Protein AF-A0A2V9BV50-F1 (afdb_monomer_lite)

Structure (mmCIF, N/CA/C/O backbone):
data_AF-A0A2V9BV50-F1
#
_entry.id   AF-A0A2V9BV50-F1
#
loop_
_atom_site.group_PDB
_atom_site.id
_atom_site.type_symbol
_atom_site.label_atom_id
_atom_site.label_alt_id
_atom_site.label_comp_id
_atom_site.label_asym_id
_atom_site.label_entity_id
_atom_site.label_seq_id
_atom_site.pdbx_PDB_ins_code
_atom_site.Cartn_x
_atom_site.Cartn_y
_atom_site.Cartn_z
_atom_site.occupancy
_atom_site.B_iso_or_equiv
_atom_site.auth_seq_id
_atom_site.auth_comp_id
_atom_site.auth_asym_id
_atom_site.auth_atom_id
_atom_site.pdbx_PDB_model_num
ATOM 1 N N . MET A 1 1 ? -60.661 7.179 25.300 1.00 40.50 1 MET A N 1
ATOM 2 C CA . MET A 1 1 ? -59.263 7.402 24.865 1.00 40.50 1 MET A CA 1
ATOM 3 C C . MET A 1 1 ? -58.469 6.153 25.213 1.00 40.50 1 MET A C 1
ATOM 5 O O . MET A 1 1 ? -58.242 5.906 26.388 1.00 40.50 1 MET A O 1
ATOM 9 N N . SER A 1 2 ? -58.156 5.310 24.229 1.00 42.50 2 SER A N 1
ATOM 10 C CA . SER A 1 2 ? -57.443 4.048 24.472 1.00 42.50 2 SER A CA 1
ATOM 11 C C . SER A 1 2 ? -55.957 4.316 24.757 1.00 42.50 2 SER A C 1
ATOM 13 O O . SER A 1 2 ? -55.347 5.106 24.031 1.00 42.50 2 SER A O 1
ATOM 15 N N . PRO A 1 3 ? -55.353 3.695 25.784 1.00 50.25 3 PRO A N 1
ATOM 16 C CA . PRO A 1 3 ? -53.940 3.882 26.082 1.00 50.25 3 PRO A CA 1
ATOM 17 C C . PRO A 1 3 ? -53.076 3.227 24.995 1.00 50.25 3 PRO A C 1
ATOM 19 O O . PRO A 1 3 ? -53.223 2.043 24.693 1.00 50.25 3 PRO A O 1
ATOM 22 N N . LYS A 1 4 ? -52.173 4.013 24.394 1.00 43.78 4 LYS A N 1
ATOM 23 C CA . LYS A 1 4 ? -51.165 3.533 23.434 1.00 43.78 4 LYS A CA 1
ATOM 24 C C . LYS A 1 4 ? -50.316 2.428 24.087 1.00 43.78 4 LYS A C 1
ATOM 26 O O . LYS A 1 4 ? -49.831 2.637 25.202 1.00 43.78 4 LYS A O 1
ATOM 31 N N . PRO A 1 5 ? -50.088 1.284 23.419 1.00 48.28 5 PRO A N 1
ATOM 32 C CA . PRO A 1 5 ? -49.250 0.228 23.967 1.00 48.28 5 PRO A CA 1
ATOM 33 C C . PRO A 1 5 ? -47.814 0.742 24.114 1.00 48.28 5 PRO A C 1
ATOM 35 O O . PRO A 1 5 ? -47.216 1.238 23.157 1.00 48.28 5 PRO A O 1
ATOM 38 N N . LYS A 1 6 ? -47.265 0.639 25.331 1.00 54.75 6 LYS A N 1
ATOM 39 C CA . LYS A 1 6 ? -45.858 0.936 25.619 1.00 54.75 6 LYS A CA 1
ATOM 40 C C . LYS A 1 6 ? -44.999 -0.034 24.805 1.00 54.75 6 LYS A C 1
ATOM 42 O O . LYS A 1 6 ? -44.956 -1.223 25.117 1.00 54.75 6 LYS A O 1
ATOM 47 N N . GLN A 1 7 ? -44.356 0.454 23.743 1.00 57.91 7 GLN A N 1
ATOM 48 C CA . GLN A 1 7 ? -43.388 -0.337 22.987 1.00 57.91 7 GLN A CA 1
ATOM 49 C C . GLN A 1 7 ? -42.280 -0.777 23.949 1.00 57.91 7 GLN A C 1
ATOM 51 O O . GLN A 1 7 ? -41.617 0.061 24.560 1.00 57.91 7 GLN A O 1
ATOM 56 N N . LYS A 1 8 ? -42.105 -2.093 24.123 1.00 56.62 8 LYS A N 1
ATOM 57 C CA . LYS A 1 8 ? -40.944 -2.642 24.828 1.00 56.62 8 LYS A CA 1
ATOM 58 C C . LYS A 1 8 ? -39.711 -2.238 24.032 1.00 56.62 8 LYS A C 1
ATOM 60 O O . LYS A 1 8 ? -39.461 -2.800 22.969 1.00 56.62 8 LYS A O 1
ATOM 65 N N . GLN A 1 9 ? -38.972 -1.256 24.532 1.00 63.88 9 GLN A N 1
ATOM 66 C CA . GLN A 1 9 ? -37.668 -0.936 23.979 1.00 63.88 9 GLN A CA 1
ATOM 67 C C . GLN A 1 9 ? -36.778 -2.172 24.160 1.00 63.88 9 GLN A C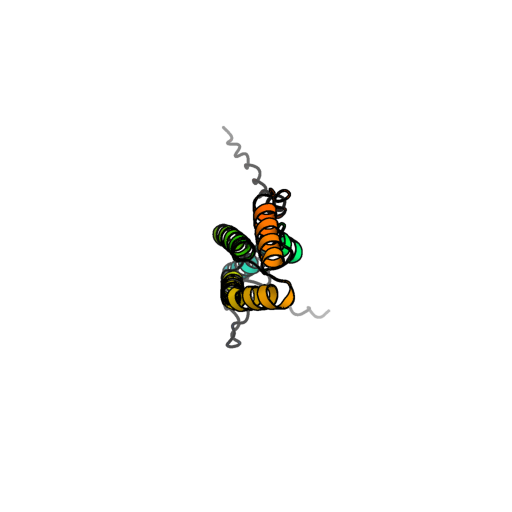 1
ATOM 69 O O . GLN A 1 9 ? -36.629 -2.700 25.262 1.00 63.88 9 GLN A O 1
ATOM 74 N N . ASP A 1 10 ? -36.298 -2.724 23.048 1.00 73.06 10 ASP A N 1
ATOM 75 C CA . ASP A 1 10 ? -35.459 -3.918 23.063 1.00 73.06 10 ASP A CA 1
ATOM 76 C C . ASP A 1 10 ? -34.069 -3.550 23.582 1.00 73.06 10 ASP A C 1
ATOM 78 O O . ASP A 1 10 ? -33.217 -3.133 22.809 1.00 73.06 10 ASP A O 1
ATOM 82 N N . ASN A 1 11 ? -33.810 -3.707 24.877 1.00 81.94 11 ASN A N 1
ATOM 83 C CA . ASN A 1 11 ? -32.538 -3.306 25.496 1.00 81.94 11 ASN A CA 1
ATOM 84 C C . ASN A 1 11 ? -31.318 -4.141 25.057 1.00 81.94 11 ASN A C 1
ATOM 86 O O . ASN A 1 11 ? -30.248 -4.013 25.648 1.00 81.94 11 ASN A O 1
ATOM 90 N N . ARG A 1 12 ? -31.444 -5.009 24.048 1.00 87.94 12 ARG A N 1
ATOM 91 C CA . ARG A 1 12 ? -30.353 -5.846 23.539 1.00 87.94 12 ARG A CA 1
ATOM 92 C C . ARG A 1 12 ? -29.590 -5.164 22.414 1.00 87.94 12 ARG A C 1
ATOM 94 O O . ARG A 1 12 ? -30.136 -4.379 21.638 1.00 87.94 12 ARG A O 1
ATOM 101 N N . CYS A 1 13 ? -28.318 -5.524 22.320 1.00 91.38 13 CYS A N 1
ATOM 102 C CA . CYS A 1 13 ? -27.453 -5.205 21.198 1.00 91.38 13 CYS A CA 1
ATOM 103 C C . CYS A 1 13 ? -28.057 -5.709 19.878 1.00 91.38 13 CYS A C 1
ATOM 105 O O . CYS A 1 13 ? -28.497 -6.856 19.774 1.00 91.38 13 CYS A O 1
ATOM 107 N N . GLN A 1 14 ? -28.045 -4.859 18.855 1.00 90.81 14 GLN A N 1
ATOM 108 C CA . GLN A 1 14 ? -28.594 -5.171 17.536 1.00 90.81 14 GLN A CA 1
ATOM 109 C C . GLN A 1 14 ? -27.619 -5.950 16.637 1.00 90.81 14 GLN A C 1
ATOM 111 O O . GLN A 1 14 ? -28.033 -6.429 15.581 1.00 90.81 14 GLN A O 1
ATOM 116 N N . HIS A 1 15 ? -26.359 -6.131 17.054 1.00 89.19 15 HIS A N 1
ATOM 117 C CA . HIS A 1 15 ? -25.365 -6.892 16.295 1.00 89.19 15 HIS A CA 1
ATOM 118 C C . HIS A 1 15 ? -25.790 -8.352 16.111 1.00 89.19 15 HIS A C 1
ATOM 120 O O . HIS A 1 15 ? -26.182 -9.035 17.067 1.00 89.19 15 HIS A O 1
ATOM 126 N N . THR A 1 16 ? -25.638 -8.843 14.882 1.00 90.38 16 THR A N 1
ATOM 127 C CA . THR A 1 16 ? -25.962 -10.219 14.500 1.00 90.38 16 THR A CA 1
ATOM 128 C C . THR A 1 16 ? -24.683 -10.920 14.060 1.00 90.38 16 THR A C 1
ATOM 130 O O . THR A 1 16 ? -23.943 -10.400 13.229 1.00 90.38 16 THR A O 1
ATOM 133 N N . THR A 1 17 ? -24.379 -12.072 14.652 1.00 84.06 17 THR A N 1
ATOM 134 C CA . THR A 1 17 ? -23.211 -12.877 14.272 1.00 84.06 17 THR A CA 1
ATOM 135 C C . THR A 1 17 ? -23.429 -13.544 12.910 1.00 84.06 17 THR A C 1
ATOM 137 O O . THR A 1 17 ? -24.567 -13.656 12.457 1.00 84.06 17 THR A O 1
ATOM 140 N N . ALA A 1 18 ? -22.359 -14.042 12.280 1.00 84.19 18 ALA A N 1
ATOM 141 C CA . ALA A 1 18 ? -22.431 -14.749 10.994 1.00 84.19 18 ALA A CA 1
ATOM 142 C C . ALA A 1 18 ? -23.428 -15.930 10.994 1.00 84.19 18 ALA A C 1
ATOM 144 O O . ALA A 1 18 ? -24.069 -16.190 9.983 1.00 84.19 18 ALA A O 1
ATOM 145 N N . ASP A 1 19 ? -23.640 -16.567 12.152 1.00 86.38 19 ASP A N 1
ATOM 146 C CA . ASP A 1 19 ? -24.624 -17.643 12.351 1.00 86.38 19 ASP A CA 1
ATOM 147 C C . ASP A 1 19 ? -26.084 -17.151 12.510 1.00 86.38 19 ASP A C 1
ATOM 149 O O . ASP A 1 19 ? -26.955 -17.901 12.952 1.00 86.38 19 ASP A O 1
ATOM 153 N N . GLY A 1 20 ? -26.369 -15.868 12.263 1.00 87.88 20 GLY A N 1
ATOM 154 C CA . GLY A 1 20 ? -27.710 -15.274 12.374 1.00 87.88 20 GLY A CA 1
ATOM 155 C C . GLY A 1 20 ? -28.202 -15.044 13.810 1.00 87.88 20 GLY A C 1
ATOM 156 O O . GLY A 1 20 ? -29.330 -14.600 14.028 1.00 87.88 20 GLY A O 1
ATOM 157 N N . ARG A 1 21 ? -27.374 -15.324 14.822 1.00 89.25 21 ARG A N 1
ATOM 158 C CA . ARG A 1 21 ? -27.731 -15.118 16.233 1.00 89.25 21 ARG A CA 1
ATOM 159 C C . ARG A 1 21 ? -27.530 -13.654 16.626 1.00 89.25 21 ARG A C 1
ATOM 161 O O . ARG A 1 21 ? -26.450 -13.101 16.442 1.00 89.25 21 ARG A O 1
ATOM 168 N N . ARG A 1 22 ? -28.549 -13.029 17.225 1.00 89.50 22 ARG A N 1
ATOM 169 C CA . ARG A 1 22 ? -28.422 -11.684 17.809 1.00 89.50 22 ARG A CA 1
ATOM 170 C C . ARG A 1 22 ? -27.651 -11.748 19.130 1.00 89.50 22 ARG A C 1
ATOM 172 O O . ARG A 1 22 ? -27.886 -12.635 19.957 1.00 89.50 22 ARG A O 1
ATOM 179 N N . CYS A 1 23 ? -26.748 -10.793 19.332 1.00 90.44 23 CYS A N 1
ATOM 180 C CA . CYS A 1 23 ? -26.015 -10.643 20.582 1.00 90.44 23 CYS A CA 1
ATOM 181 C C . CYS A 1 23 ? -26.983 -10.466 21.769 1.00 90.44 23 CYS A C 1
ATOM 183 O O . CYS A 1 23 ? -27.975 -9.746 21.688 1.00 90.44 23 CYS A O 1
ATOM 185 N N . ARG A 1 24 ? -26.697 -11.141 22.888 1.00 89.88 24 ARG A N 1
ATOM 186 C CA . ARG A 1 24 ? -27.547 -11.107 24.093 1.00 89.88 24 ARG A CA 1
ATOM 187 C C . ARG A 1 24 ? -27.184 -9.987 25.072 1.00 89.88 24 ARG A C 1
ATOM 189 O O . ARG A 1 24 ? -27.924 -9.772 26.025 1.00 89.88 24 ARG A O 1
ATOM 196 N N . MET A 1 25 ? -26.063 -9.303 24.847 1.00 90.25 25 MET A N 1
ATOM 197 C CA . MET A 1 25 ? -25.576 -8.233 25.718 1.00 90.25 25 MET A CA 1
ATOM 198 C C . MET A 1 25 ? -26.498 -7.006 25.669 1.00 90.25 25 MET A C 1
ATOM 200 O O . MET A 1 25 ? -27.038 -6.705 24.597 1.00 90.25 25 MET A O 1
ATOM 204 N N . PRO A 1 26 ? -26.656 -6.279 26.789 1.00 90.00 26 PRO A N 1
ATOM 205 C CA . PRO A 1 26 ? -27.413 -5.038 26.808 1.00 90.00 26 PRO A CA 1
ATOM 206 C C . PRO A 1 26 ? -26.711 -3.948 25.991 1.00 90.00 26 PRO A C 1
ATOM 208 O O . PRO A 1 26 ? -25.486 -3.964 25.827 1.00 90.00 26 PRO A O 1
ATOM 211 N N . ARG A 1 27 ? -27.484 -2.998 25.463 1.00 90.88 27 ARG A N 1
ATOM 212 C CA . ARG A 1 27 ? -26.928 -1.809 24.801 1.00 90.88 27 ARG A CA 1
ATOM 213 C C . ARG A 1 27 ? -26.164 -0.948 25.808 1.00 90.88 27 ARG A C 1
ATOM 215 O O . ARG A 1 27 ? -26.463 -0.970 26.998 1.00 90.88 27 ARG A O 1
ATOM 222 N N . ARG A 1 28 ? -25.175 -0.193 25.329 1.00 86.81 28 ARG A N 1
ATOM 223 C CA . ARG A 1 28 ? -24.361 0.689 26.183 1.00 86.81 28 ARG A CA 1
ATOM 224 C C . ARG A 1 28 ? -25.177 1.829 26.809 1.00 86.81 28 ARG A C 1
ATOM 226 O O . ARG A 1 28 ? -24.929 2.201 27.947 1.00 86.81 28 ARG A O 1
ATOM 233 N N . ASN A 1 29 ? -26.105 2.392 26.048 1.00 82.12 29 ASN A N 1
ATOM 234 C CA . ASN A 1 29 ? -26.946 3.530 26.404 1.00 82.12 29 ASN A CA 1
ATOM 235 C C . ASN A 1 29 ? -28.162 3.555 25.461 1.00 82.12 29 ASN A C 1
ATOM 237 O O . ASN A 1 29 ? -28.118 2.902 24.415 1.00 82.12 29 ASN A O 1
ATOM 241 N N . ASP A 1 30 ? -29.222 4.283 25.821 1.00 74.56 30 ASP A N 1
ATOM 242 C CA . ASP A 1 30 ? -30.496 4.279 25.075 1.00 74.56 30 ASP A CA 1
ATOM 243 C C . ASP A 1 30 ? -30.334 4.707 23.604 1.00 74.56 30 ASP A C 1
ATOM 245 O O . ASP A 1 30 ? -30.996 4.156 22.722 1.00 74.56 30 ASP A O 1
ATOM 249 N N . ASP A 1 31 ? -29.363 5.581 23.324 1.00 76.12 31 ASP A N 1
ATOM 250 C CA . ASP A 1 31 ? -29.046 6.059 21.971 1.00 76.12 31 ASP A CA 1
ATOM 251 C C . ASP A 1 31 ? -28.121 5.121 21.172 1.00 76.12 31 ASP A C 1
ATOM 253 O O . ASP A 1 31 ? -27.957 5.280 19.963 1.00 76.12 31 ASP A O 1
ATOM 257 N N . SER A 1 32 ? -27.489 4.135 21.819 1.00 81.38 32 SER A N 1
ATOM 258 C CA . SER A 1 32 ? -26.604 3.178 21.145 1.00 81.38 32 SER A CA 1
ATOM 259 C C . SER A 1 32 ? -27.388 1.953 20.699 1.00 81.38 32 SER A C 1
ATOM 261 O O . SER A 1 32 ? -28.110 1.350 21.486 1.00 81.38 32 SER A O 1
ATOM 263 N N . SER A 1 33 ? -27.194 1.510 19.457 1.00 88.25 33 SER A N 1
ATOM 264 C CA . SER A 1 33 ? -27.729 0.236 18.954 1.00 88.25 33 SER A CA 1
ATOM 265 C C . SER A 1 33 ? -26.902 -0.980 19.404 1.00 88.25 33 SER A C 1
ATOM 267 O O . SER A 1 33 ? -27.384 -2.115 19.341 1.00 88.25 33 SER A O 1
ATOM 269 N N . LEU A 1 34 ? -25.674 -0.762 19.889 1.00 90.19 34 LEU A N 1
ATOM 270 C CA . LEU A 1 34 ? -24.700 -1.803 20.224 1.00 90.19 34 LEU A CA 1
ATOM 271 C C . LEU A 1 34 ? -24.378 -1.875 21.726 1.00 90.19 34 LEU A C 1
ATOM 273 O O . LEU A 1 34 ? -24.518 -0.899 22.471 1.00 90.19 34 LEU A O 1
ATOM 277 N N . CYS A 1 35 ? -23.921 -3.052 22.171 1.00 92.06 35 CYS A N 1
ATOM 278 C CA . CYS A 1 35 ? -23.300 -3.229 23.489 1.00 92.06 35 CYS A CA 1
ATOM 279 C C . CYS A 1 35 ? -21.888 -2.636 23.518 1.00 92.06 35 CYS A C 1
ATOM 281 O O . CYS A 1 35 ? -21.316 -2.381 22.463 1.00 92.06 35 CYS A O 1
ATOM 283 N N . VAL A 1 36 ? -21.30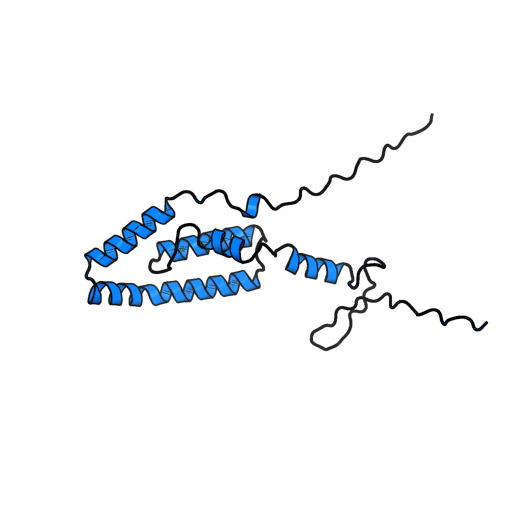8 -2.481 24.712 1.00 88.94 36 VAL A N 1
ATOM 284 C CA . VAL A 1 36 ? -19.945 -1.944 24.894 1.00 88.94 36 VAL A CA 1
ATOM 285 C C . VAL A 1 36 ? -18.927 -2.678 24.016 1.00 88.94 36 VAL A C 1
ATOM 287 O O . VAL A 1 36 ? -18.234 -2.024 23.248 1.00 88.94 36 VAL A O 1
ATOM 290 N N . ASP A 1 37 ? -18.912 -4.014 24.029 1.00 88.00 37 ASP A N 1
ATOM 291 C CA . ASP A 1 37 ? -17.951 -4.802 23.241 1.00 88.00 37 ASP A CA 1
ATOM 292 C C . ASP A 1 37 ? -18.096 -4.603 21.728 1.00 88.00 37 ASP A C 1
ATOM 294 O O . ASP A 1 37 ? -17.107 -4.462 21.011 1.00 88.00 37 ASP A O 1
ATOM 298 N N . HIS A 1 38 ? -19.333 -4.614 21.218 1.00 89.69 38 HIS A N 1
ATOM 299 C CA . HIS A 1 38 ? -19.577 -4.451 19.784 1.00 89.69 38 HIS A CA 1
ATOM 300 C C . HIS A 1 38 ? -19.389 -3.007 19.347 1.00 89.69 38 HIS A C 1
ATOM 302 O O . HIS A 1 38 ? -18.839 -2.795 18.277 1.00 89.69 38 HIS A O 1
ATOM 308 N N . TRP A 1 39 ? -19.765 -2.034 20.176 1.00 87.56 39 TRP A N 1
ATOM 309 C CA . TRP A 1 39 ? -19.463 -0.628 19.944 1.00 87.56 39 TRP A CA 1
ATOM 310 C C . TRP A 1 39 ? -17.957 -0.397 19.935 1.00 87.56 39 TRP A C 1
ATOM 312 O O . TRP A 1 39 ? -17.463 0.303 19.069 1.00 87.56 39 TRP A O 1
ATOM 322 N N . GLN A 1 40 ? -17.202 -1.013 20.843 1.00 82.62 40 GLN A N 1
ATOM 323 C CA . GLN A 1 40 ? -15.751 -0.873 20.888 1.00 82.62 40 GLN A CA 1
ATOM 324 C C . GLN A 1 40 ? -15.079 -1.576 19.706 1.00 82.62 40 GLN A C 1
ATOM 326 O O . GLN A 1 40 ? -14.138 -1.035 19.142 1.00 82.62 40 GLN A O 1
ATOM 331 N N . ARG A 1 41 ? -15.582 -2.737 19.272 1.00 81.81 41 ARG A N 1
ATOM 332 C CA . ARG A 1 41 ? -15.120 -3.413 18.050 1.00 81.81 41 ARG A CA 1
ATOM 333 C C . ARG A 1 41 ? -15.451 -2.605 16.797 1.00 81.81 41 ARG A C 1
ATOM 335 O O . ARG A 1 41 ? -14.614 -2.482 15.915 1.00 81.81 41 ARG A O 1
ATOM 342 N N . GLU A 1 42 ? -16.649 -2.041 16.729 1.00 79.19 42 GLU A N 1
ATOM 343 C CA . GLU A 1 42 ? -17.079 -1.166 15.642 1.00 79.19 42 GLU A CA 1
ATOM 344 C C . GLU A 1 42 ? -16.241 0.118 15.630 1.00 79.19 42 GLU A C 1
ATOM 346 O O . GLU A 1 42 ? -15.665 0.469 14.609 1.00 79.19 42 GLU A O 1
ATOM 351 N N . GLN A 1 43 ? -16.025 0.740 16.785 1.00 73.38 43 GLN A N 1
ATOM 352 C CA . GLN A 1 43 ? -15.090 1.847 16.944 1.00 73.38 43 GLN A CA 1
ATOM 353 C C . GLN A 1 43 ? -13.653 1.450 16.622 1.00 73.38 43 GLN A C 1
ATOM 355 O O . GLN A 1 43 ? -12.931 2.274 16.110 1.00 73.38 43 GLN A O 1
ATOM 360 N N . GLN A 1 44 ? -13.192 0.223 16.845 1.00 66.00 44 GLN A N 1
ATOM 361 C CA . GLN A 1 44 ? -11.861 -0.199 16.382 1.00 66.00 44 GLN A CA 1
ATOM 362 C C . GLN A 1 44 ? -11.797 -0.335 14.854 1.00 66.00 44 GLN A C 1
ATOM 364 O O . GLN A 1 44 ? -10.745 -0.110 14.261 1.00 66.00 44 GLN A O 1
ATOM 369 N N . LEU A 1 45 ? -12.915 -0.671 14.207 1.00 65.12 45 LEU A N 1
ATOM 370 C CA . LEU A 1 45 ? -13.028 -0.672 12.749 1.00 65.12 45 LEU A CA 1
ATOM 371 C C . LEU A 1 45 ? -13.099 0.762 12.189 1.00 65.12 45 LEU A C 1
ATOM 373 O O . LEU A 1 45 ? -12.491 1.029 11.155 1.00 65.12 45 LEU A O 1
ATOM 377 N N . TYR A 1 46 ? -13.786 1.683 12.876 1.00 58.34 46 TYR A N 1
ATOM 378 C CA . TYR A 1 46 ? -14.002 3.068 12.430 1.00 58.34 46 TYR A CA 1
ATOM 379 C C . TYR A 1 46 ? -12.963 4.086 12.931 1.00 58.34 46 TYR A C 1
ATOM 381 O O . TYR A 1 46 ? -12.657 5.029 12.211 1.00 58.34 46 TYR A O 1
ATOM 389 N N . ALA A 1 47 ? -12.353 3.910 14.100 1.00 54.03 47 ALA A N 1
ATOM 390 C CA . ALA A 1 47 ? -11.276 4.765 14.621 1.00 54.03 47 ALA A CA 1
ATOM 391 C C . ALA A 1 47 ? -9.978 4.626 13.807 1.00 54.03 47 ALA A C 1
ATOM 393 O O . ALA A 1 47 ? -9.091 5.466 13.916 1.00 54.03 47 ALA A O 1
ATOM 394 N N . GLY A 1 48 ? -9.890 3.596 12.957 1.00 52.88 48 GLY A N 1
ATOM 395 C CA . GLY A 1 48 ? -8.884 3.458 11.905 1.00 52.88 48 GLY A CA 1
ATOM 396 C C . GLY A 1 48 ? -9.318 3.999 10.537 1.00 52.88 48 GLY A C 1
ATOM 397 O O . GLY A 1 48 ? -8.590 3.800 9.568 1.00 52.88 48 GLY A O 1
ATOM 398 N N . SER A 1 49 ? -10.479 4.659 10.412 1.00 57.94 49 SER A N 1
ATOM 399 C CA . SER A 1 49 ? -10.923 5.279 9.152 1.00 57.94 49 SER A CA 1
ATOM 400 C C . SER A 1 49 ? -10.224 6.619 8.926 1.00 57.94 49 SER A C 1
ATOM 402 O O . SER A 1 49 ? -10.820 7.683 8.798 1.00 57.94 49 SER A O 1
ATOM 404 N N . VAL A 1 50 ? -8.897 6.554 8.862 1.00 62.53 50 VAL A N 1
ATOM 405 C CA . VAL A 1 50 ? -8.153 7.507 8.054 1.00 62.53 50 VAL A CA 1
ATOM 406 C C . VAL A 1 50 ? -8.774 7.468 6.662 1.00 62.53 50 VAL A C 1
ATOM 408 O O . VAL A 1 50 ? -8.958 6.385 6.100 1.00 62.53 50 VAL A O 1
ATOM 411 N N . ASP A 1 51 ? -9.111 8.640 6.133 1.00 79.75 51 ASP A N 1
ATOM 412 C CA . ASP A 1 51 ? -9.588 8.770 4.764 1.00 79.75 51 ASP A CA 1
ATOM 413 C C . ASP A 1 51 ? -8.676 7.977 3.809 1.00 79.75 51 ASP A C 1
ATOM 415 O O . ASP A 1 51 ? -7.446 8.067 3.876 1.00 79.75 51 ASP A O 1
ATOM 419 N N . ALA A 1 52 ? -9.283 7.147 2.959 1.00 79.12 52 ALA A N 1
ATOM 420 C CA . ALA A 1 52 ? -8.550 6.194 2.132 1.00 79.12 52 ALA A CA 1
ATOM 421 C C . ALA A 1 52 ? -7.531 6.899 1.225 1.00 79.12 52 ALA A C 1
ATOM 423 O O . ALA A 1 52 ? -6.440 6.369 1.010 1.00 79.12 52 ALA A O 1
ATOM 424 N N . GLU A 1 53 ? -7.855 8.110 0.764 1.00 82.62 53 GLU A N 1
ATOM 425 C CA . GLU A 1 53 ? -6.962 8.937 -0.046 1.00 82.62 53 GLU A CA 1
ATOM 426 C C . GLU A 1 53 ? -5.748 9.399 0.769 1.00 82.62 53 GLU A C 1
ATOM 428 O O . GLU A 1 53 ? -4.605 9.281 0.329 1.00 82.62 53 GLU A O 1
ATOM 433 N N . THR A 1 54 ? -5.972 9.838 2.008 1.00 85.62 54 THR A N 1
ATOM 434 C CA . THR A 1 54 ? -4.905 10.233 2.939 1.00 85.62 54 THR A CA 1
ATOM 435 C C . THR A 1 54 ? -3.991 9.053 3.295 1.00 85.62 54 THR A C 1
ATOM 437 O O . THR A 1 54 ? -2.765 9.191 3.330 1.00 85.62 54 THR A O 1
ATOM 440 N N . LEU A 1 55 ? -4.563 7.866 3.526 1.00 84.94 55 LEU A N 1
ATOM 441 C CA . LEU A 1 55 ? -3.802 6.640 3.783 1.00 84.94 55 LEU A CA 1
ATOM 442 C C . LEU A 1 55 ? -2.965 6.238 2.561 1.00 84.94 55 LEU A C 1
ATOM 444 O O . LEU A 1 55 ? -1.787 5.899 2.700 1.00 84.94 55 LEU A O 1
ATOM 448 N N . ALA A 1 56 ? -3.557 6.296 1.366 1.00 86.56 56 ALA A N 1
ATOM 449 C CA . ALA A 1 56 ? -2.865 6.020 0.114 1.00 86.56 56 ALA A CA 1
ATOM 450 C C . ALA A 1 56 ? -1.717 7.012 -0.116 1.00 86.56 56 ALA A C 1
ATOM 452 O O . ALA A 1 56 ? -0.604 6.594 -0.442 1.00 86.56 56 ALA A O 1
ATOM 453 N N . ALA A 1 57 ? -1.948 8.303 0.129 1.00 88.38 57 ALA A N 1
ATOM 454 C CA . ALA A 1 57 ? -0.931 9.343 0.024 1.00 88.38 57 ALA A CA 1
ATOM 455 C C . ALA A 1 57 ? 0.232 9.119 1.004 1.00 88.38 57 ALA A C 1
ATOM 457 O O . ALA A 1 57 ? 1.391 9.281 0.622 1.00 88.38 57 ALA A O 1
ATOM 458 N N . GLU A 1 58 ? -0.038 8.699 2.243 1.00 88.81 58 GLU A N 1
ATOM 459 C CA . GLU A 1 58 ? 1.013 8.398 3.224 1.00 88.81 58 GLU A CA 1
ATOM 460 C C . GLU A 1 58 ? 1.832 7.154 2.841 1.00 88.81 58 GLU A C 1
ATOM 462 O O . GLU A 1 58 ? 3.058 7.150 2.991 1.00 88.81 58 GLU A O 1
ATOM 467 N N . LEU A 1 59 ? 1.173 6.104 2.338 1.00 89.50 59 LEU A N 1
ATOM 468 C CA . LEU A 1 59 ? 1.827 4.867 1.900 1.00 89.50 59 LEU A CA 1
ATOM 469 C C . LEU A 1 59 ? 2.704 5.087 0.660 1.00 89.50 59 LEU A C 1
ATOM 471 O O . LEU A 1 59 ? 3.837 4.605 0.608 1.00 89.50 59 LEU A O 1
ATOM 475 N N . LEU A 1 60 ? 2.190 5.815 -0.334 1.00 89.25 60 LEU A N 1
ATOM 476 C CA . LEU A 1 60 ? 2.876 6.065 -1.603 1.00 89.25 60 LEU A CA 1
ATOM 477 C C . LEU A 1 60 ? 3.934 7.168 -1.483 1.00 89.25 60 LEU A C 1
ATOM 479 O O . LEU A 1 60 ? 5.004 7.078 -2.089 1.00 89.25 60 LEU A O 1
ATOM 483 N N . GLY A 1 61 ? 3.671 8.201 -0.681 1.00 87.38 61 GLY A N 1
ATOM 484 C CA . GLY A 1 61 ? 4.547 9.356 -0.529 1.00 87.38 61 GLY A CA 1
ATOM 485 C C . GLY A 1 61 ? 4.889 9.996 -1.878 1.00 87.38 61 GLY A C 1
ATOM 486 O O . GLY A 1 61 ? 4.017 10.436 -2.622 1.00 87.38 61 GLY A O 1
ATOM 487 N N . SER A 1 62 ? 6.184 10.047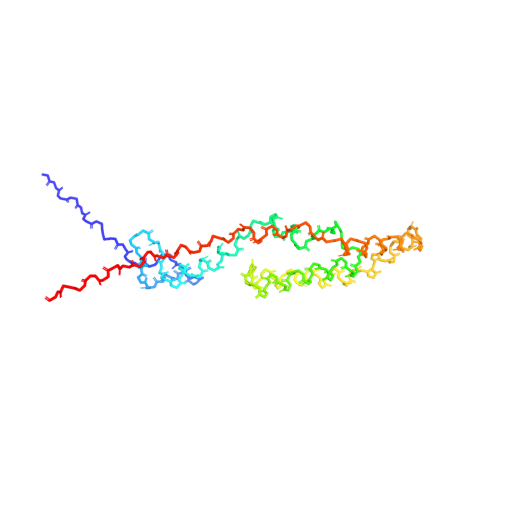 -2.200 1.00 86.81 62 SER A N 1
ATOM 488 C CA . SER A 1 62 ? 6.685 10.613 -3.463 1.00 86.81 62 SER A CA 1
ATOM 489 C C . SER A 1 62 ? 6.670 9.624 -4.640 1.00 86.81 62 SER A C 1
ATOM 491 O O . SER A 1 62 ? 7.026 10.003 -5.760 1.00 86.81 62 SER A O 1
ATOM 493 N N . PHE A 1 63 ? 6.311 8.357 -4.417 1.00 89.56 63 PHE A N 1
ATOM 494 C CA . PHE A 1 63 ? 6.335 7.322 -5.448 1.00 89.56 63 PHE A CA 1
ATOM 495 C C . PHE A 1 63 ? 5.021 7.276 -6.226 1.00 89.56 63 PHE A C 1
ATOM 497 O O . PHE A 1 63 ? 3.937 7.281 -5.655 1.00 89.56 63 PHE A O 1
ATOM 504 N N . LYS A 1 64 ? 5.132 7.213 -7.558 1.00 84.75 64 LYS A N 1
ATOM 505 C CA . LYS A 1 64 ? 3.988 7.103 -8.482 1.00 84.75 64 LYS A CA 1
ATOM 506 C C . LYS A 1 64 ? 3.851 5.717 -9.111 1.00 84.75 64 LYS A C 1
ATOM 508 O O . LYS A 1 64 ? 2.839 5.430 -9.738 1.00 84.75 64 LYS A O 1
ATOM 513 N N . ASP A 1 65 ? 4.886 4.887 -9.001 1.00 88.94 65 ASP A N 1
ATOM 514 C CA . ASP A 1 65 ? 4.898 3.518 -9.499 1.00 88.94 65 ASP A CA 1
ATOM 515 C C . ASP A 1 65 ? 5.792 2.619 -8.632 1.00 88.94 65 ASP A C 1
ATOM 517 O O . ASP A 1 65 ? 6.544 3.091 -7.778 1.00 88.94 65 ASP A O 1
ATOM 521 N N . PHE A 1 66 ? 5.682 1.310 -8.858 1.00 94.38 66 PHE A N 1
ATOM 522 C CA . PHE A 1 66 ? 6.370 0.261 -8.105 1.00 94.38 66 PHE A CA 1
ATOM 523 C C . PHE A 1 66 ? 7.359 -0.508 -8.984 1.00 94.38 66 PHE A C 1
ATOM 525 O O . PHE A 1 66 ? 7.422 -1.733 -8.954 1.00 94.38 66 PHE A O 1
ATOM 532 N N . LYS A 1 67 ? 8.127 0.207 -9.813 1.00 95.12 67 LYS A N 1
ATOM 533 C CA . LYS A 1 67 ? 9.084 -0.417 -10.748 1.00 95.12 67 LYS A CA 1
ATOM 534 C C . LYS A 1 67 ? 10.424 -0.787 -10.116 1.00 95.12 67 LYS A C 1
ATOM 536 O O . LYS A 1 67 ? 11.284 -1.346 -10.793 1.00 95.12 67 LYS A O 1
ATOM 541 N N . THR A 1 68 ? 10.633 -0.455 -8.845 1.00 95.88 68 THR A N 1
ATOM 542 C CA . THR A 1 68 ? 11.887 -0.706 -8.131 1.00 95.88 68 THR A CA 1
ATOM 543 C C . THR A 1 68 ? 11.628 -1.272 -6.745 1.00 95.88 68 THR A C 1
ATOM 545 O O . THR A 1 68 ? 10.606 -0.991 -6.118 1.00 95.88 68 THR A O 1
ATOM 548 N N . THR A 1 69 ? 12.601 -2.025 -6.232 1.00 96.06 69 THR A N 1
ATOM 549 C CA . THR A 1 69 ? 12.583 -2.530 -4.854 1.00 96.06 69 THR A CA 1
ATOM 550 C C . THR A 1 69 ? 12.524 -1.384 -3.848 1.00 96.06 69 THR A C 1
ATOM 552 O O . THR A 1 69 ? 11.810 -1.489 -2.860 1.00 96.06 69 THR A O 1
ATOM 555 N N . THR A 1 70 ? 13.198 -0.263 -4.131 1.00 95.25 70 THR A N 1
ATOM 556 C CA . THR A 1 70 ? 13.146 0.960 -3.318 1.00 95.25 70 THR A CA 1
ATOM 557 C C . THR A 1 70 ? 11.717 1.468 -3.128 1.00 95.25 70 THR A C 1
ATOM 559 O O . THR A 1 70 ? 11.293 1.686 -1.998 1.00 95.25 70 THR A O 1
ATOM 562 N N . ALA A 1 71 ? 10.952 1.609 -4.216 1.00 94.94 71 ALA A N 1
ATOM 563 C CA . ALA A 1 71 ? 9.581 2.113 -4.150 1.00 94.94 71 ALA A CA 1
ATOM 564 C C . ALA A 1 71 ? 8.664 1.183 -3.340 1.00 94.94 71 ALA A C 1
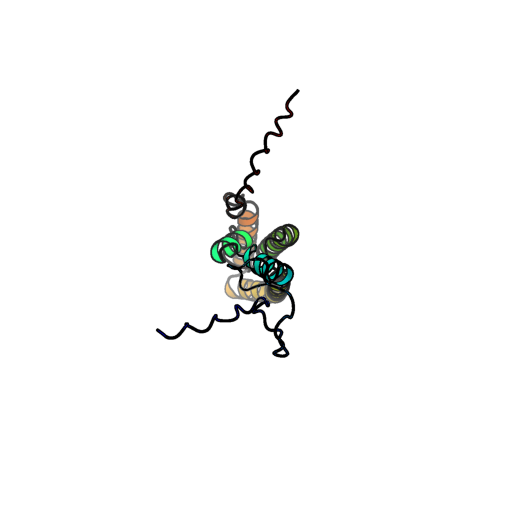ATOM 566 O O . ALA A 1 71 ? 7.880 1.640 -2.507 1.00 94.94 71 ALA A O 1
ATOM 567 N N . VAL A 1 72 ? 8.789 -0.132 -3.550 1.00 96.06 72 VAL A N 1
ATOM 568 C CA . VAL A 1 72 ? 7.982 -1.125 -2.827 1.00 96.06 72 VAL A CA 1
ATOM 569 C C . VAL A 1 72 ? 8.362 -1.177 -1.346 1.00 96.06 72 VAL A C 1
ATOM 571 O O . VAL A 1 72 ? 7.482 -1.140 -0.487 1.00 96.06 72 VAL A O 1
ATOM 574 N N . ASN A 1 73 ? 9.658 -1.195 -1.026 1.00 95.19 73 ASN A N 1
ATOM 575 C CA . ASN A 1 73 ? 10.134 -1.227 0.357 1.00 95.19 73 ASN A CA 1
ATOM 576 C C . ASN A 1 73 ? 9.772 0.045 1.125 1.00 95.19 73 ASN A C 1
ATOM 578 O O . ASN A 1 73 ? 9.438 -0.048 2.303 1.00 95.19 73 ASN A O 1
ATOM 582 N N . HIS A 1 74 ? 9.772 1.212 0.475 1.00 94.50 74 HIS A N 1
ATOM 583 C CA . HIS A 1 74 ? 9.281 2.442 1.092 1.00 94.50 74 HIS A CA 1
ATOM 584 C C . HIS A 1 74 ? 7.816 2.294 1.532 1.00 94.50 74 HIS A C 1
ATOM 586 O O . HIS A 1 74 ? 7.489 2.547 2.693 1.00 94.50 74 HIS A O 1
ATOM 592 N N . ALA A 1 75 ? 6.939 1.830 0.634 1.00 94.44 75 ALA A N 1
ATOM 593 C CA . ALA A 1 75 ? 5.526 1.630 0.952 1.00 94.44 75 ALA A CA 1
ATOM 594 C C . ALA A 1 75 ? 5.315 0.569 2.047 1.00 94.44 75 ALA A C 1
ATOM 596 O O . ALA A 1 75 ? 4.515 0.779 2.958 1.00 94.44 75 ALA A O 1
ATOM 597 N N . LEU A 1 76 ? 6.069 -0.536 2.020 1.00 95.62 76 LEU A N 1
ATOM 598 C CA . LEU A 1 76 ? 6.026 -1.559 3.072 1.00 95.62 76 LEU A CA 1
ATOM 599 C C . LEU A 1 76 ? 6.538 -1.037 4.423 1.00 95.62 76 LEU A C 1
ATOM 601 O O . LEU A 1 76 ? 5.955 -1.354 5.458 1.00 95.62 76 LEU A O 1
ATOM 605 N N . GLY A 1 77 ? 7.576 -0.200 4.434 1.00 94.56 77 GLY A N 1
ATOM 606 C CA . GLY A 1 77 ? 8.065 0.455 5.649 1.00 94.56 77 GLY A CA 1
ATOM 607 C C . GLY A 1 77 ? 7.030 1.412 6.247 1.00 94.56 77 GLY A C 1
ATOM 608 O O . GLY A 1 77 ? 6.799 1.411 7.458 1.00 94.56 77 GLY A O 1
ATOM 609 N N . LYS A 1 78 ? 6.335 2.183 5.400 1.00 93.62 78 LYS A N 1
ATOM 610 C CA . LYS A 1 78 ? 5.201 3.021 5.817 1.00 93.62 78 LYS A CA 1
ATOM 611 C C . LYS A 1 78 ? 4.050 2.184 6.362 1.00 93.62 78 LYS A C 1
ATOM 613 O O . LYS A 1 78 ? 3.534 2.497 7.431 1.00 93.62 78 LYS A O 1
ATOM 618 N N . LEU A 1 79 ? 3.697 1.097 5.683 1.00 94.44 79 LEU A N 1
ATOM 619 C CA . LEU A 1 79 ? 2.671 0.162 6.135 1.00 94.44 79 LEU A CA 1
ATOM 620 C C . LEU A 1 79 ? 3.001 -0.419 7.512 1.00 94.44 79 LEU A C 1
ATOM 622 O O . LEU A 1 79 ? 2.138 -0.445 8.386 1.00 94.44 79 LEU A O 1
ATOM 626 N N . PHE A 1 80 ? 4.253 -0.831 7.720 1.00 94.50 80 PHE A N 1
ATOM 627 C CA . PHE A 1 80 ? 4.734 -1.316 9.009 1.00 94.50 80 PHE A CA 1
ATOM 628 C C . PHE A 1 80 ? 4.555 -0.260 10.107 1.00 94.50 80 PHE A C 1
ATOM 630 O O . PHE A 1 80 ? 4.007 -0.560 11.166 1.00 94.50 80 PHE A O 1
ATOM 637 N N . ALA A 1 81 ? 4.941 0.992 9.844 1.00 92.00 81 ALA A N 1
ATOM 638 C CA . ALA A 1 81 ? 4.776 2.084 10.802 1.00 92.00 81 ALA A CA 1
ATOM 639 C C . ALA A 1 81 ? 3.299 2.383 11.118 1.00 92.00 81 ALA A C 1
ATOM 641 O O . ALA A 1 81 ? 2.963 2.668 12.267 1.00 92.00 81 ALA A O 1
ATOM 642 N N . LEU A 1 82 ? 2.412 2.316 10.122 1.00 90.38 82 LEU A N 1
ATOM 643 C CA . LEU A 1 82 ? 0.970 2.517 10.301 1.00 90.38 82 LEU A CA 1
ATOM 644 C C . LEU A 1 82 ? 0.337 1.392 11.118 1.00 90.38 82 LEU A C 1
ATOM 646 O O . LEU A 1 82 ? -0.459 1.662 12.018 1.00 90.38 82 LEU A O 1
ATOM 650 N N . LEU A 1 83 ? 0.723 0.146 10.840 1.00 90.50 83 LEU A N 1
ATOM 651 C CA . LEU A 1 83 ? 0.264 -1.018 11.588 1.00 90.50 83 LEU A CA 1
ATOM 652 C C . LEU A 1 83 ? 0.751 -0.963 13.042 1.00 90.50 83 LEU A C 1
ATOM 654 O O . LEU A 1 83 ? -0.046 -1.157 13.953 1.00 90.50 83 LEU A O 1
ATOM 658 N N . ALA A 1 84 ? 2.022 -0.618 13.271 1.00 88.62 84 ALA A N 1
ATOM 659 C CA . ALA A 1 84 ? 2.581 -0.460 14.615 1.00 88.62 84 ALA A CA 1
ATOM 660 C C . ALA A 1 84 ? 1.860 0.625 15.440 1.00 88.62 84 ALA A C 1
ATOM 662 O O . ALA A 1 84 ? 1.788 0.527 16.661 1.00 88.62 84 ALA A O 1
ATOM 663 N N . LYS A 1 85 ? 1.300 1.645 14.777 1.00 85.94 85 LYS A N 1
ATOM 664 C CA . LYS A 1 85 ? 0.502 2.712 15.400 1.00 85.94 85 LYS A CA 1
ATOM 665 C C . LYS A 1 85 ? -0.995 2.388 15.514 1.00 85.94 85 LYS A C 1
ATOM 667 O O . LYS A 1 85 ? -1.747 3.255 15.944 1.00 85.94 85 LYS A O 1
ATOM 672 N N . ASN A 1 86 ? -1.443 1.191 15.117 1.00 84.06 86 ASN A N 1
ATOM 673 C CA . ASN A 1 86 ? -2.864 0.819 15.024 1.00 84.06 86 ASN A CA 1
ATOM 674 C C . ASN A 1 86 ? -3.711 1.784 14.164 1.00 84.06 86 ASN A C 1
ATOM 676 O O . ASN A 1 86 ? -4.912 1.925 14.378 1.00 84.06 86 ASN A O 1
ATOM 680 N N . LEU A 1 87 ? -3.101 2.432 13.164 1.00 84.00 87 LEU A N 1
ATOM 681 C CA . LEU A 1 87 ? -3.798 3.353 12.252 1.00 84.00 87 LEU A CA 1
ATOM 682 C C . LEU A 1 87 ? -4.437 2.645 11.052 1.00 84.00 87 LEU A C 1
ATOM 684 O O . LEU A 1 87 ? -5.149 3.270 10.274 1.00 84.00 87 LEU A O 1
ATOM 688 N N . ILE A 1 88 ? -4.173 1.349 10.882 1.00 85.75 88 ILE A N 1
ATOM 689 C CA . ILE A 1 88 ? -4.756 0.515 9.834 1.00 85.75 88 ILE A CA 1
ATOM 690 C C . ILE A 1 88 ? -5.165 -0.843 10.426 1.00 85.75 88 ILE A C 1
ATOM 692 O O . ILE A 1 88 ? -4.414 -1.407 11.227 1.00 85.75 88 ILE A O 1
ATOM 696 N N . PRO A 1 89 ? -6.316 -1.417 10.025 1.00 84.06 89 PRO A N 1
ATOM 697 C CA . PRO A 1 89 ? -6.697 -2.759 10.445 1.00 84.06 89 PRO A CA 1
ATOM 698 C C . PRO A 1 89 ? -5.668 -3.815 10.018 1.00 84.06 89 PRO A C 1
ATOM 700 O O . PRO A 1 89 ? -5.226 -3.835 8.867 1.00 84.06 89 PRO A O 1
ATOM 703 N N . VAL A 1 90 ? -5.369 -4.766 10.910 1.00 86.44 90 VAL A N 1
ATOM 704 C CA . VAL A 1 90 ? -4.409 -5.866 10.674 1.00 86.44 90 VAL A CA 1
ATOM 705 C C . VAL A 1 90 ? -4.712 -6.626 9.379 1.00 86.44 90 VAL A C 1
ATOM 707 O O . VAL A 1 90 ? -3.808 -6.938 8.608 1.00 86.44 90 VAL A O 1
ATOM 710 N N . ARG A 1 91 ? -5.996 -6.884 9.099 1.00 87.31 91 ARG A N 1
ATOM 711 C CA . ARG A 1 91 ? -6.430 -7.570 7.874 1.00 87.31 91 ARG A CA 1
ATOM 712 C C . ARG A 1 91 ? -6.033 -6.801 6.613 1.00 87.31 91 ARG A C 1
ATOM 714 O O . ARG A 1 91 ? -5.540 -7.408 5.667 1.00 87.31 91 ARG A O 1
ATOM 721 N N . ASN A 1 92 ? -6.219 -5.482 6.608 1.00 89.12 92 ASN A N 1
ATOM 722 C CA . ASN A 1 92 ? -5.855 -4.641 5.469 1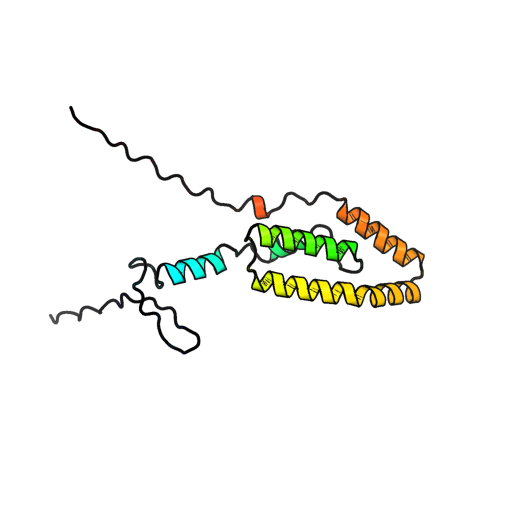.00 89.12 92 ASN A CA 1
ATOM 723 C C . ASN A 1 92 ? -4.336 -4.616 5.294 1.00 89.12 92 ASN A C 1
ATOM 725 O O . ASN A 1 92 ? -3.847 -4.751 4.176 1.00 89.12 92 ASN A O 1
ATOM 729 N N . ALA A 1 93 ? -3.587 -4.529 6.397 1.00 91.75 93 ALA A N 1
ATOM 730 C CA . ALA A 1 93 ? -2.134 -4.595 6.350 1.00 91.75 93 ALA A CA 1
ATOM 731 C C . ALA A 1 93 ? -1.619 -5.930 5.794 1.00 91.75 93 ALA A C 1
ATOM 733 O O . ALA A 1 93 ? -0.711 -5.929 4.969 1.00 91.75 93 ALA A O 1
ATOM 734 N N . ALA A 1 94 ? -2.233 -7.057 6.165 1.00 94.62 94 ALA A N 1
ATOM 735 C CA . ALA A 1 94 ? -1.875 -8.367 5.623 1.00 94.62 94 ALA A CA 1
ATOM 736 C C . ALA A 1 94 ? -2.096 -8.446 4.100 1.00 94.62 94 ALA A C 1
ATOM 738 O O . ALA A 1 94 ? -1.226 -8.922 3.372 1.00 94.62 94 ALA A O 1
ATOM 739 N N . VAL A 1 95 ? -3.226 -7.927 3.605 1.00 95.44 95 VAL A N 1
ATOM 740 C CA . VAL A 1 95 ? -3.513 -7.868 2.161 1.00 95.44 95 VAL A CA 1
ATOM 741 C C . VAL A 1 95 ? -2.504 -6.974 1.433 1.00 95.44 95 VAL A C 1
ATOM 743 O O . VAL A 1 95 ? -1.961 -7.375 0.406 1.00 95.44 95 VAL A O 1
ATOM 746 N N . LEU A 1 96 ? -2.202 -5.790 1.972 1.00 95.19 96 LEU A N 1
ATOM 747 C CA . LEU A 1 96 ? -1.226 -4.871 1.380 1.00 95.19 96 LEU A CA 1
ATOM 748 C C . LEU A 1 96 ? 0.196 -5.451 1.378 1.00 95.19 96 LEU A C 1
ATOM 750 O O . LEU A 1 96 ? 0.913 -5.297 0.391 1.00 95.19 96 LEU A O 1
ATOM 754 N N . ALA A 1 97 ? 0.593 -6.163 2.435 1.00 96.81 97 ALA A N 1
ATOM 755 C CA . ALA A 1 97 ? 1.878 -6.854 2.494 1.00 96.81 97 ALA A CA 1
ATOM 756 C C . ALA A 1 97 ? 1.979 -7.951 1.423 1.00 96.81 97 ALA A C 1
ATOM 758 O O . ALA A 1 97 ? 3.000 -8.054 0.742 1.00 96.81 97 ALA A O 1
ATOM 759 N N . TYR A 1 98 ? 0.903 -8.715 1.215 1.00 98.12 98 TYR A N 1
ATOM 760 C CA . TYR A 1 98 ? 0.838 -9.715 0.150 1.00 98.12 98 TYR A CA 1
ATOM 761 C C . TYR A 1 98 ? 0.945 -9.082 -1.246 1.00 98.12 98 TYR A C 1
ATOM 763 O O . TYR A 1 98 ? 1.724 -9.548 -2.076 1.00 98.12 98 TYR A O 1
ATOM 771 N N . ILE A 1 99 ? 0.244 -7.971 -1.498 1.00 97.25 99 ILE A N 1
ATOM 772 C CA . ILE A 1 99 ? 0.392 -7.209 -2.750 1.00 97.25 99 ILE A CA 1
ATOM 773 C C . ILE A 1 99 ? 1.841 -6.729 -2.918 1.00 97.25 99 ILE A C 1
ATOM 775 O O . ILE A 1 99 ? 2.408 -6.866 -3.999 1.00 97.25 99 ILE A O 1
ATOM 779 N N . GLY A 1 100 ? 2.473 -6.226 -1.853 1.00 96.94 100 GLY A N 1
ATOM 780 C CA . GLY A 1 100 ? 3.885 -5.841 -1.865 1.00 96.94 100 GLY A CA 1
ATOM 781 C C . GLY A 1 100 ? 4.813 -6.999 -2.238 1.00 96.94 100 GLY A C 1
ATOM 782 O O . GLY A 1 100 ? 5.715 -6.823 -3.055 1.00 96.94 100 GLY A O 1
ATOM 783 N N . GLN A 1 101 ? 4.554 -8.203 -1.725 1.00 97.69 101 GLN A N 1
ATOM 784 C CA . GLN A 1 101 ? 5.284 -9.408 -2.120 1.00 97.69 101 GLN A CA 1
ATOM 785 C C . GLN A 1 101 ? 5.110 -9.720 -3.615 1.00 97.69 101 GLN A C 1
ATOM 787 O O . GLN A 1 101 ? 6.100 -9.980 -4.300 1.00 97.69 101 GLN A O 1
ATOM 792 N N . LEU A 1 102 ? 3.884 -9.652 -4.144 1.00 98.00 102 LEU A N 1
ATOM 793 C CA . LEU A 1 102 ? 3.625 -9.855 -5.575 1.00 98.00 102 LEU A CA 1
ATOM 794 C C . LEU A 1 102 ? 4.372 -8.828 -6.438 1.00 98.00 102 LEU A C 1
ATOM 796 O O . LEU A 1 102 ? 4.988 -9.192 -7.443 1.00 98.00 102 LEU A O 1
ATOM 800 N N . LEU A 1 103 ? 4.383 -7.559 -6.017 1.00 97.25 103 LEU A N 1
ATOM 801 C CA . LEU A 1 103 ? 5.138 -6.502 -6.688 1.00 97.25 103 LEU A CA 1
ATOM 802 C C . LEU A 1 103 ? 6.634 -6.824 -6.701 1.00 97.25 103 LEU A C 1
ATOM 804 O O . LEU A 1 103 ? 7.231 -6.809 -7.776 1.00 97.25 103 LEU A O 1
ATOM 808 N N . LEU A 1 104 ? 7.224 -7.198 -5.559 1.00 97.31 104 LEU A N 1
ATOM 809 C CA . LEU A 1 104 ? 8.637 -7.589 -5.466 1.00 97.31 104 LEU A CA 1
ATOM 810 C C . LEU A 1 104 ? 8.985 -8.752 -6.404 1.00 97.31 104 LEU A C 1
ATOM 812 O O . LEU A 1 104 ? 10.010 -8.700 -7.084 1.00 97.31 104 LEU A O 1
ATOM 816 N N . HIS A 1 105 ? 8.124 -9.768 -6.491 1.00 97.56 105 HIS A N 1
ATOM 817 C CA . HIS A 1 105 ? 8.323 -10.905 -7.393 1.00 97.56 105 HIS A CA 1
ATOM 818 C C . HIS A 1 105 ? 8.301 -10.478 -8.873 1.00 97.56 105 HIS A C 1
ATOM 820 O O . HIS A 1 105 ? 9.099 -10.970 -9.675 1.00 97.56 105 HIS A O 1
ATOM 826 N N . SER A 1 106 ? 7.444 -9.518 -9.234 1.00 97.19 106 SER A N 1
ATOM 827 C CA . SER A 1 106 ? 7.326 -9.008 -10.608 1.00 97.19 106 SER A CA 1
ATOM 828 C C . SER A 1 106 ? 8.505 -8.135 -11.068 1.00 97.19 106 SER A C 1
ATOM 830 O O . SER A 1 106 ? 8.713 -7.966 -12.271 1.00 97.19 106 SER A O 1
ATOM 832 N N . LEU A 1 107 ? 9.325 -7.613 -10.143 1.00 96.50 107 LEU A N 1
ATOM 833 C CA . LEU A 1 107 ? 10.400 -6.661 -10.462 1.00 96.50 107 LEU A CA 1
ATOM 834 C C . LEU A 1 107 ? 11.446 -7.216 -11.431 1.00 96.50 107 LEU A C 1
ATOM 836 O O . LEU A 1 107 ? 12.005 -6.466 -12.231 1.00 96.50 107 LEU A O 1
ATOM 840 N N . SER A 1 108 ? 11.708 -8.522 -11.382 1.00 95.88 108 SER A N 1
ATOM 841 C CA . SER A 1 108 ? 12.615 -9.177 -12.331 1.00 95.88 108 SER A CA 1
ATOM 842 C C . SER A 1 108 ? 12.099 -9.074 -13.774 1.00 95.88 108 SER A C 1
ATOM 844 O O . SER A 1 108 ? 12.872 -8.764 -14.683 1.00 95.88 108 SER A O 1
ATOM 846 N N . GLY A 1 109 ? 10.788 -9.240 -13.971 1.00 97.31 109 GLY A N 1
ATOM 847 C CA . GLY A 1 109 ? 10.102 -9.035 -15.246 1.00 97.31 109 GLY A CA 1
ATOM 848 C C . GLY A 1 109 ? 10.180 -7.582 -15.705 1.00 97.31 109 GLY A C 1
ATOM 849 O O . GLY A 1 109 ? 10.670 -7.318 -16.799 1.00 97.31 109 GLY A O 1
ATOM 850 N N . VAL A 1 110 ? 9.828 -6.633 -14.829 1.00 96.44 110 VAL A N 1
ATOM 851 C CA . VAL A 1 110 ? 9.886 -5.186 -15.121 1.00 96.44 110 VAL A CA 1
ATOM 852 C C . VAL A 1 110 ? 11.292 -4.744 -15.534 1.00 96.44 110 VAL A C 1
ATOM 854 O O . VAL A 1 110 ? 11.460 -3.997 -16.504 1.00 96.44 110 VAL A O 1
ATOM 857 N N . LYS A 1 111 ? 12.322 -5.221 -14.823 1.00 96.50 111 LYS A N 1
ATOM 858 C CA . LYS A 1 111 ? 13.722 -4.974 -15.180 1.00 96.50 111 LYS A CA 1
ATOM 859 C C . LYS A 1 111 ? 14.014 -5.521 -16.573 1.00 96.50 111 LYS A C 1
ATOM 861 O O . LYS A 1 111 ? 14.509 -4.778 -17.413 1.00 96.50 111 LYS A O 1
ATOM 866 N N . ASN A 1 112 ? 13.696 -6.786 -16.839 1.00 97.44 112 ASN A N 1
ATOM 867 C CA . ASN A 1 112 ? 13.974 -7.417 -18.130 1.00 97.44 112 ASN A CA 1
ATOM 868 C C . ASN A 1 112 ? 13.259 -6.716 -19.293 1.00 97.44 112 ASN A C 1
ATOM 870 O O . ASN A 1 112 ? 13.884 -6.458 -20.319 1.00 97.44 112 ASN A O 1
ATOM 874 N N . GLU A 1 113 ? 11.986 -6.361 -19.130 1.00 97.12 113 GLU A N 1
ATOM 875 C CA . GLU A 1 113 ? 11.214 -5.606 -20.120 1.00 97.12 113 GLU A CA 1
ATOM 876 C C . GLU A 1 113 ? 11.836 -4.240 -20.394 1.00 97.12 113 GLU A C 1
ATOM 878 O O . GLU A 1 113 ? 12.029 -3.870 -21.553 1.00 97.12 113 GLU A O 1
ATOM 883 N N . THR A 1 114 ? 12.218 -3.507 -19.346 1.00 96.44 114 THR A N 1
ATOM 884 C CA . THR A 1 114 ? 12.857 -2.191 -19.484 1.00 96.44 114 THR A CA 1
ATOM 885 C C .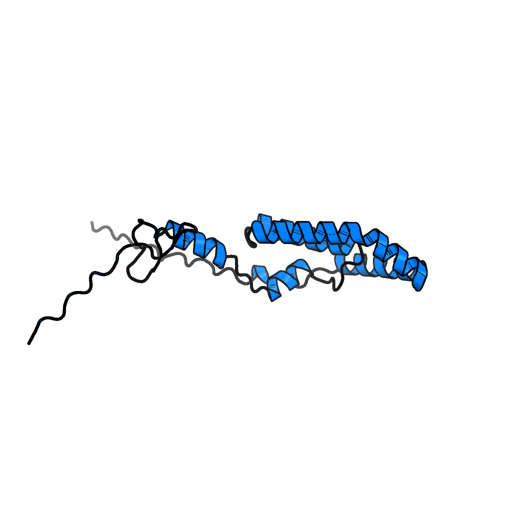 THR A 1 114 ? 14.201 -2.307 -20.196 1.00 96.44 114 THR A C 1
ATOM 887 O O . THR A 1 114 ? 14.457 -1.572 -21.148 1.00 96.44 114 THR A O 1
ATOM 890 N N . MET A 1 115 ? 15.039 -3.257 -19.775 1.00 95.75 115 MET A N 1
ATOM 891 C CA . MET A 1 115 ? 16.361 -3.490 -20.358 1.00 95.75 115 MET A CA 1
ATOM 892 C C . MET A 1 115 ? 16.259 -3.861 -21.841 1.00 95.75 115 MET A C 1
ATOM 894 O O . MET A 1 115 ? 17.034 -3.355 -22.646 1.00 95.75 115 MET A O 1
ATOM 898 N N . ARG A 1 116 ? 15.294 -4.711 -22.217 1.00 96.62 116 ARG A N 1
ATOM 899 C CA . ARG A 1 116 ? 15.097 -5.152 -23.607 1.00 96.62 116 ARG A CA 1
ATOM 900 C C . ARG A 1 116 ? 14.477 -4.081 -24.500 1.00 96.62 116 ARG A C 1
ATOM 902 O O . ARG A 1 116 ? 14.850 -3.987 -25.660 1.00 96.62 116 ARG A O 1
ATOM 909 N N . SER A 1 117 ? 13.530 -3.298 -23.985 1.00 96.56 117 SER A N 1
ATOM 910 C CA . SER A 1 117 ? 12.784 -2.319 -24.790 1.00 96.56 117 SER A CA 1
ATOM 911 C C . SER A 1 117 ? 13.441 -0.941 -24.859 1.00 96.56 117 SER A C 1
ATOM 913 O O . SER A 1 117 ? 13.311 -0.254 -25.867 1.00 96.56 117 SER A O 1
ATOM 915 N N . ARG A 1 118 ? 14.119 -0.511 -23.787 1.00 94.94 118 ARG A N 1
ATOM 916 C CA . ARG A 1 118 ? 14.651 0.856 -23.626 1.00 94.94 118 ARG A CA 1
ATOM 917 C C . ARG A 1 118 ? 16.147 0.904 -23.315 1.00 94.94 118 ARG A C 1
ATOM 919 O O . ARG A 1 118 ? 16.714 1.992 -23.271 1.00 94.94 118 ARG A O 1
ATOM 926 N N . GLY A 1 119 ? 16.775 -0.248 -23.094 1.00 95.50 119 GLY A N 1
ATOM 927 C CA . GLY A 1 119 ? 18.204 -0.369 -22.834 1.00 95.50 119 GLY A CA 1
ATOM 928 C C . GLY A 1 119 ? 18.618 -0.183 -21.364 1.00 95.50 119 GLY A C 1
ATOM 929 O O . GLY A 1 119 ? 17.798 0.163 -20.505 1.00 95.50 119 GLY A O 1
ATOM 930 N N . PRO A 1 120 ? 19.910 -0.412 -21.058 1.00 94.94 120 PRO A N 1
ATOM 931 C CA . PRO A 1 120 ? 20.449 -0.349 -19.696 1.00 94.94 120 PRO A CA 1
ATOM 932 C C . PRO A 1 120 ? 20.349 1.027 -19.035 1.00 94.94 120 PRO A C 1
ATOM 934 O O . PRO A 1 120 ? 20.009 1.123 -17.853 1.00 94.94 120 PRO A O 1
ATOM 937 N N . ASP A 1 121 ? 20.586 2.096 -19.794 1.00 96.44 121 ASP A N 1
ATOM 938 C CA . ASP A 1 121 ? 20.566 3.459 -19.260 1.00 96.44 121 ASP A CA 1
ATOM 939 C C . ASP A 1 121 ? 19.178 3.849 -18.754 1.00 96.44 121 ASP A C 1
ATOM 941 O O . ASP A 1 121 ? 19.046 4.474 -17.701 1.00 96.44 121 ASP A O 1
ATOM 945 N N . ALA A 1 122 ? 18.119 3.418 -19.445 1.00 95.19 122 ALA A N 1
ATOM 946 C CA . ALA A 1 122 ? 16.750 3.670 -19.016 1.00 95.19 122 ALA A CA 1
ATOM 947 C C . ALA A 1 122 ? 16.456 3.042 -17.644 1.00 95.19 122 ALA A C 1
ATOM 949 O O . ALA A 1 122 ? 15.841 3.685 -16.790 1.00 95.19 122 ALA A O 1
ATOM 950 N N . TRP A 1 123 ? 16.930 1.817 -17.402 1.00 95.31 123 TRP A N 1
ATOM 951 C CA . TRP A 1 123 ? 16.786 1.149 -16.107 1.00 95.31 123 TRP A CA 1
ATOM 952 C C . TRP A 1 123 ? 17.548 1.880 -14.993 1.00 95.31 123 TRP A C 1
ATOM 954 O O . TRP A 1 123 ? 16.991 2.126 -13.919 1.00 95.31 123 TRP A O 1
ATOM 964 N N . LEU A 1 124 ? 18.787 2.307 -15.256 1.00 95.75 124 LEU A N 1
ATOM 965 C CA . LEU A 1 124 ? 19.576 3.089 -14.298 1.00 95.75 124 LEU A CA 1
ATOM 966 C C . LEU A 1 124 ? 18.900 4.417 -13.941 1.00 95.75 124 LEU A C 1
ATOM 968 O O . LEU A 1 124 ? 18.895 4.812 -12.774 1.00 95.75 124 LEU A O 1
ATOM 972 N N . GLN A 1 125 ? 18.278 5.087 -14.914 1.00 95.81 125 GLN A N 1
ATOM 973 C CA . GLN A 1 125 ? 17.529 6.317 -14.656 1.00 95.81 125 GLN A CA 1
ATOM 974 C C . GLN A 1 125 ? 16.288 6.073 -13.787 1.00 95.81 125 GLN A C 1
ATOM 976 O O . GLN A 1 125 ? 15.982 6.899 -12.927 1.00 95.81 125 GLN A O 1
ATOM 981 N N . ILE A 1 126 ? 15.592 4.942 -13.958 1.00 94.94 126 ILE A N 1
ATOM 982 C CA . ILE A 1 126 ? 14.466 4.559 -13.089 1.00 94.94 126 ILE A CA 1
ATOM 983 C C . ILE A 1 126 ? 14.945 4.355 -11.646 1.00 94.94 126 ILE A C 1
ATOM 985 O O . ILE A 1 126 ? 14.349 4.918 -10.727 1.00 94.94 126 ILE A O 1
ATOM 989 N N . ILE A 1 127 ? 16.046 3.622 -11.439 1.00 95.06 127 ILE A N 1
ATOM 990 C CA . ILE A 1 127 ? 16.629 3.423 -10.101 1.00 95.06 127 ILE A CA 1
ATOM 991 C C . ILE A 1 127 ? 17.029 4.763 -9.481 1.00 95.06 127 ILE A C 1
ATOM 993 O O . ILE A 1 127 ? 16.651 5.055 -8.347 1.00 95.06 127 ILE A O 1
ATOM 997 N N . ARG A 1 128 ? 17.759 5.602 -10.224 1.00 95.31 128 ARG A N 1
ATOM 998 C CA . ARG A 1 128 ? 18.220 6.906 -9.730 1.00 95.31 128 ARG A CA 1
ATOM 999 C C . ARG A 1 128 ? 17.047 7.786 -9.296 1.00 95.31 128 ARG A C 1
ATOM 1001 O O . ARG A 1 128 ? 17.104 8.375 -8.221 1.00 95.31 128 ARG A O 1
ATOM 1008 N N . ARG A 1 129 ? 15.973 7.837 -10.090 1.00 94.12 129 ARG A N 1
ATOM 1009 C CA . ARG A 1 129 ? 14.746 8.569 -9.733 1.00 94.12 129 ARG A CA 1
ATOM 1010 C C . ARG A 1 129 ? 14.085 8.004 -8.477 1.00 94.12 129 ARG A C 1
ATOM 1012 O O . ARG A 1 129 ? 13.648 8.778 -7.634 1.00 94.12 129 ARG A O 1
ATOM 1019 N N . ALA A 1 130 ? 14.029 6.681 -8.328 1.00 93.81 130 ALA A N 1
ATOM 1020 C CA . ALA A 1 130 ? 13.448 6.057 -7.142 1.00 93.81 130 ALA A CA 1
ATOM 1021 C C . ALA A 1 130 ? 14.214 6.421 -5.856 1.00 93.81 130 ALA A C 1
ATOM 1023 O O . ALA A 1 130 ? 13.591 6.812 -4.874 1.00 93.81 130 ALA A O 1
ATOM 1024 N N . LEU A 1 131 ? 15.549 6.381 -5.883 1.00 93.12 131 LEU A N 1
ATOM 1025 C CA . LEU A 1 131 ? 16.392 6.769 -4.741 1.00 93.12 131 LEU A CA 1
ATOM 1026 C C . LEU A 1 131 ? 16.260 8.263 -4.394 1.00 93.12 131 LEU A C 1
ATOM 1028 O O . LEU A 1 131 ? 16.235 8.645 -3.223 1.00 93.12 131 LEU A O 1
ATOM 1032 N N . GLN A 1 132 ? 16.131 9.122 -5.409 1.00 92.56 132 GLN A N 1
ATOM 1033 C CA . GLN A 1 132 ? 15.867 10.550 -5.206 1.00 92.56 132 GLN A CA 1
ATOM 1034 C C . GLN A 1 132 ? 14.501 10.793 -4.552 1.00 92.56 132 GLN A C 1
ATOM 1036 O O . GLN A 1 132 ? 14.389 11.632 -3.660 1.00 92.56 132 GLN A O 1
ATOM 1041 N N . ASN A 1 133 ? 13.472 10.048 -4.965 1.00 90.19 133 ASN A N 1
ATOM 1042 C CA . ASN A 1 133 ? 12.135 10.138 -4.380 1.00 90.19 133 ASN A CA 1
ATOM 1043 C C . ASN A 1 133 ? 12.102 9.659 -2.923 1.00 90.19 133 ASN A C 1
ATOM 1045 O O . ASN A 1 133 ? 11.400 10.269 -2.122 1.00 90.19 133 ASN A O 1
ATOM 1049 N N . GLU A 1 134 ? 12.868 8.620 -2.578 1.00 86.44 134 GLU A N 1
ATOM 1050 C CA . GLU A 1 134 ? 13.017 8.135 -1.197 1.00 86.44 134 GLU A CA 1
ATOM 1051 C C . GLU A 1 134 ? 13.660 9.189 -0.289 1.00 86.44 134 GLU A C 1
ATOM 1053 O O . GLU A 1 134 ? 13.189 9.450 0.815 1.00 86.44 134 GLU A O 1
ATOM 1058 N N . SER A 1 135 ? 14.717 9.837 -0.785 1.00 82.06 135 SER A N 1
ATOM 1059 C CA . SER A 1 135 ? 15.441 10.885 -0.055 1.00 82.06 135 SER A CA 1
ATOM 1060 C C . SER A 1 135 ? 14.606 12.153 0.137 1.00 82.06 135 SER A C 1
ATOM 1062 O O . SER A 1 135 ? 14.904 12.991 0.993 1.00 82.06 135 SER A O 1
ATOM 1064 N N . ARG A 1 136 ? 13.558 12.335 -0.674 1.00 78.75 136 ARG A N 1
ATOM 1065 C CA . ARG A 1 136 ? 12.682 13.495 -0.580 1.00 78.75 136 ARG A CA 1
ATOM 1066 C C . ARG A 1 136 ? 11.830 13.367 0.677 1.00 78.75 136 ARG A C 1
ATOM 1068 O O . ARG A 1 136 ? 10.938 12.528 0.755 1.00 78.75 136 ARG A O 1
ATOM 1075 N N . LYS A 1 137 ? 12.089 14.246 1.648 1.00 58.06 137 LYS A N 1
ATOM 1076 C CA . LYS A 1 137 ? 11.308 14.345 2.885 1.00 58.06 137 LYS A CA 1
ATOM 1077 C C . LYS A 1 137 ? 9.811 14.403 2.532 1.00 58.06 137 LYS A C 1
ATOM 1079 O O . LYS A 1 137 ? 9.430 15.290 1.760 1.00 58.06 137 LYS A O 1
ATOM 1084 N N . PRO A 1 138 ? 8.970 13.487 3.044 1.00 59.22 138 PRO A N 1
ATOM 1085 C CA . PRO A 1 138 ? 7.545 13.548 2.766 1.00 59.22 138 PRO A CA 1
ATOM 1086 C C . PRO A 1 138 ? 6.998 14.878 3.291 1.00 59.22 138 PRO A C 1
ATOM 1088 O O . PRO A 1 138 ? 7.382 15.331 4.376 1.00 59.22 138 PRO A O 1
ATOM 1091 N N . ALA A 1 139 ? 6.126 15.519 2.506 1.00 51.38 139 ALA A N 1
ATOM 1092 C CA . ALA A 1 139 ? 5.310 16.619 3.005 1.00 51.38 139 ALA A CA 1
ATOM 1093 C C . ALA A 1 139 ? 4.614 16.133 4.284 1.00 51.38 139 ALA A C 1
ATOM 1095 O O . ALA A 1 139 ? 4.178 14.985 4.326 1.00 51.38 139 ALA A O 1
ATOM 1096 N N . ALA A 1 140 ? 4.625 16.961 5.334 1.00 53.56 140 ALA A N 1
ATOM 1097 C CA . ALA A 1 140 ? 4.237 16.597 6.697 1.00 53.56 140 ALA A CA 1
ATOM 1098 C C . ALA A 1 140 ? 3.089 15.574 6.739 1.00 53.56 140 ALA A C 1
ATOM 1100 O O . ALA A 1 140 ? 2.037 15.815 6.148 1.00 53.56 140 ALA A O 1
ATOM 1101 N N . SER A 1 141 ? 3.326 14.448 7.424 1.00 59.66 141 SER A N 1
ATOM 1102 C CA . SER A 1 141 ? 2.394 13.320 7.518 1.00 59.66 141 SER A CA 1
ATOM 1103 C C . SER A 1 141 ? 1.000 13.826 7.886 1.00 59.66 141 SER A C 1
ATOM 1105 O O . SER A 1 141 ? 0.783 14.333 8.990 1.00 59.66 141 SER A O 1
ATOM 1107 N N . GLN A 1 142 ? 0.070 13.749 6.933 1.00 57.50 142 GLN A N 1
ATOM 1108 C CA . GLN A 1 142 ? -1.267 14.336 7.067 1.00 57.50 142 GLN A CA 1
ATOM 1109 C C . GLN A 1 142 ? -2.059 13.664 8.201 1.00 57.50 142 GLN A C 1
ATOM 1111 O O . GLN A 1 142 ? -2.887 14.302 8.845 1.00 57.50 142 GLN A O 1
ATOM 1116 N N . LEU A 1 143 ? -1.698 12.420 8.530 1.00 58.81 143 LEU A N 1
ATOM 1117 C CA . LEU A 1 143 ? -2.265 11.618 9.617 1.00 58.81 143 LEU A CA 1
ATOM 1118 C C . LEU A 1 143 ? -1.966 12.158 11.016 1.00 58.81 143 LEU A C 1
ATOM 1120 O O . LEU A 1 143 ? -2.684 11.849 11.961 1.00 58.81 143 LEU A O 1
ATOM 1124 N N . ALA A 1 144 ? -0.916 12.968 11.173 1.00 53.22 144 ALA A N 1
ATOM 1125 C CA . ALA A 1 144 ? -0.584 13.569 12.462 1.00 53.22 144 ALA A CA 1
ATOM 1126 C C . ALA A 1 144 ? -1.516 14.738 12.837 1.00 53.22 144 ALA A C 1
ATOM 1128 O O . ALA A 1 144 ? -1.509 15.166 13.988 1.00 53.22 144 ALA A O 1
ATOM 1129 N N . ARG A 1 145 ? -2.313 15.270 11.895 1.00 47.97 145 ARG A N 1
ATOM 1130 C CA . ARG A 1 145 ? -3.206 16.420 12.134 1.00 47.97 145 ARG A CA 1
ATOM 1131 C C . ARG A 1 145 ? -4.610 16.050 12.618 1.00 47.97 145 ARG A C 1
ATOM 1133 O O . ARG A 1 145 ? -5.316 16.939 13.074 1.00 47.97 145 ARG A O 1
ATOM 1140 N N . THR A 1 146 ? -5.019 14.786 12.532 1.00 43.66 146 THR A N 1
ATOM 1141 C CA . THR A 1 146 ? -6.417 14.367 12.750 1.00 43.66 146 THR A CA 1
ATOM 1142 C C . THR A 1 146 ? -6.688 13.679 14.084 1.00 43.66 146 THR A C 1
ATOM 1144 O O . THR A 1 146 ? -7.775 13.144 14.250 1.00 43.66 146 THR A O 1
ATOM 1147 N N . ILE A 1 147 ? -5.765 13.690 15.052 1.00 42.19 147 ILE A N 1
ATOM 1148 C CA . ILE A 1 147 ? -6.065 13.203 16.408 1.00 42.19 147 ILE A CA 1
ATOM 1149 C C . ILE A 1 147 ? -6.862 14.300 17.133 1.00 42.19 147 ILE A C 1
ATOM 1151 O O . ILE A 1 147 ? -6.274 15.340 17.442 1.00 42.19 147 ILE A O 1
ATOM 1155 N N . PRO A 1 148 ? -8.162 14.120 17.446 1.00 38.22 148 PRO A N 1
ATOM 1156 C CA . PRO A 1 148 ? -8.818 14.990 18.406 1.00 38.22 148 PRO A CA 1
ATOM 1157 C C . PRO A 1 148 ? -8.145 14.718 19.751 1.00 38.22 148 PRO A C 1
ATOM 1159 O O . PRO A 1 148 ? -8.151 13.581 20.229 1.00 38.22 148 PRO A O 1
ATOM 1162 N N . GLN A 1 149 ? -7.530 15.739 20.348 1.00 39.97 149 GLN A N 1
ATOM 1163 C CA . GLN A 1 149 ? -7.165 15.678 21.759 1.00 39.97 149 GLN A CA 1
ATOM 1164 C C . GLN A 1 149 ? -8.432 15.311 22.527 1.00 39.97 149 GLN A C 1
ATOM 1166 O O . GLN A 1 149 ? -9.422 16.041 22.476 1.00 39.97 149 GLN A O 1
ATOM 1171 N N . ALA A 1 150 ? -8.421 14.142 23.169 1.00 38.19 150 ALA A N 1
ATOM 1172 C CA . ALA A 1 150 ? -9.465 13.760 24.098 1.00 38.19 150 ALA A CA 1
ATOM 1173 C C . ALA A 1 150 ? -9.601 14.903 25.105 1.00 38.19 150 ALA A C 1
ATOM 1175 O O . ALA A 1 150 ? -8.639 15.230 25.802 1.00 38.19 150 ALA A O 1
ATOM 1176 N N . ALA A 1 151 ? -10.763 15.555 25.098 1.00 40.16 151 ALA A N 1
ATOM 1177 C CA . ALA A 1 151 ? -11.090 16.594 26.050 1.00 40.16 151 ALA A CA 1
ATOM 1178 C C . ALA A 1 151 ? -10.887 16.017 27.453 1.00 40.16 151 ALA A C 1
ATOM 1180 O O . ALA A 1 151 ? -11.535 15.041 27.833 1.00 40.16 151 ALA A O 1
ATOM 1181 N N . ILE A 1 152 ? -9.937 16.597 28.178 1.00 41.94 152 ILE A N 1
ATOM 1182 C CA . ILE A 1 152 ? -9.759 16.373 29.605 1.00 41.94 152 ILE A CA 1
ATOM 1183 C C . ILE A 1 152 ? -11.083 16.820 30.247 1.00 41.94 152 ILE A C 1
ATOM 1185 O O . ILE A 1 152 ? -11.471 17.974 30.038 1.00 41.94 152 ILE A O 1
ATOM 1189 N N . PRO A 1 153 ? -11.838 15.940 30.931 1.00 41.97 153 PRO A N 1
ATOM 1190 C CA . PRO A 1 153 ? -13.032 16.376 31.640 1.00 41.97 153 PRO A CA 1
ATOM 1191 C C . PRO A 1 153 ? -12.616 17.361 32.745 1.00 41.97 153 PRO A C 1
ATOM 1193 O O . PRO A 1 153 ? -11.566 17.155 33.358 1.00 41.97 153 PRO A O 1
ATOM 1196 N N . PRO A 1 154 ? -13.384 18.439 32.983 1.00 39.72 154 PRO A N 1
ATOM 1197 C CA . PRO A 1 154 ? -13.066 19.388 34.039 1.00 39.72 154 PRO A CA 1
ATOM 1198 C C . PRO A 1 154 ? -13.093 18.665 35.388 1.00 39.72 154 PRO A C 1
ATOM 1200 O O . PRO A 1 154 ? -14.022 17.909 35.673 1.00 39.72 154 PRO A O 1
ATOM 1203 N N . GLU A 1 155 ? -12.043 18.878 36.178 1.00 40.97 155 GLU A N 1
ATOM 1204 C CA . GLU A 1 155 ? -11.934 18.387 37.546 1.00 40.97 155 GLU A CA 1
ATOM 1205 C C . GLU A 1 155 ? -13.113 18.933 38.362 1.00 40.97 155 GLU A C 1
ATOM 1207 O O . GLU A 1 155 ? -13.335 20.140 38.449 1.00 40.97 155 GLU A O 1
ATOM 1212 N N . GLU A 1 156 ? -13.915 18.017 38.895 1.00 40.28 156 GLU A N 1
ATOM 1213 C CA . GLU A 1 156 ? -15.059 18.312 39.745 1.00 40.28 156 GLU A CA 1
ATOM 1214 C C . GLU A 1 156 ? -14.525 18.795 41.104 1.00 40.28 156 GLU A C 1
ATOM 1216 O O . GLU A 1 156 ? -13.946 18.023 41.869 1.00 40.28 156 GLU A O 1
ATOM 1221 N N . GLU A 1 157 ? -14.661 20.098 41.371 1.00 44.91 157 GLU A N 1
ATOM 1222 C CA . GLU A 1 157 ? -14.330 20.731 42.649 1.00 44.91 157 GLU A CA 1
ATOM 1223 C C . GLU A 1 157 ? -15.134 20.080 43.786 1.00 44.91 157 GLU A C 1
ATOM 1225 O O . GLU A 1 157 ? -16.281 20.437 44.064 1.00 44.91 157 GLU A O 1
ATOM 1230 N N . THR A 1 158 ? -14.521 19.140 44.504 1.00 40.84 158 THR A N 1
ATOM 1231 C CA . THR A 1 158 ? -15.037 18.689 45.796 1.00 40.84 158 THR A CA 1
ATOM 1232 C C . THR A 1 158 ? -14.732 19.758 46.840 1.00 40.84 158 THR A C 1
ATOM 1234 O O . THR A 1 158 ? -13.685 19.749 47.490 1.00 40.84 158 THR A O 1
ATOM 1237 N N . SER A 1 159 ? -15.659 20.700 46.978 1.00 41.72 159 SER A N 1
ATOM 1238 C CA . SER A 1 159 ? -15.750 21.596 48.125 1.00 41.72 159 SER A CA 1
ATOM 1239 C C . SER A 1 159 ? -16.172 20.790 49.359 1.00 41.72 159 SER A C 1
ATOM 1241 O O . SER A 1 159 ? -17.261 20.225 49.427 1.00 41.72 159 SER A O 1
ATOM 1243 N N . VAL A 1 160 ? -15.272 20.702 50.337 1.00 43.06 160 VAL A N 1
ATOM 1244 C CA . VAL A 1 160 ? -15.542 20.132 51.663 1.00 43.06 160 VAL A CA 1
ATOM 1245 C C . VAL A 1 160 ? -15.939 21.288 52.589 1.00 43.06 160 VAL A C 1
ATOM 1247 O O . VAL A 1 160 ? -15.125 22.198 52.760 1.00 43.06 160 VAL A O 1
ATOM 1250 N N . PRO A 1 161 ? -17.150 21.315 53.177 1.00 55.47 161 PRO A N 1
ATOM 1251 C CA . PRO A 1 161 ? -17.475 22.291 54.207 1.00 55.47 161 PRO A CA 1
ATOM 1252 C C . PRO A 1 161 ? -16.930 21.852 55.576 1.00 55.47 161 PRO A C 1
ATOM 1254 O O . PRO A 1 161 ? -16.782 20.661 55.851 1.00 55.47 161 PRO A O 1
ATOM 1257 N N . SER A 1 162 ? -16.598 22.871 56.372 1.00 54.09 162 SER A N 1
ATOM 1258 C CA . SER A 1 162 ? -15.925 22.853 57.680 1.00 54.09 162 SER A CA 1
ATOM 1259 C C . SER A 1 162 ? -16.687 22.173 58.813 1.00 54.09 162 SER A C 1
ATOM 1261 O O . SER A 1 162 ? -17.937 22.182 58.785 1.00 54.09 162 SER A O 1
#

Radius of gyration: 25.74 Å; chains: 1; bounding box: 80×40×82 Å

Secondary structure (DSSP, 8-state):
-PPPP------B---B-TTSPBP-SBPSSTT-SS-HHHHHHHHHHHTT---HHHHHHHHHTT-S---SHHHHHHHHHHHHHHHHTT-S-HHHHHHHHHHHHHHHHHHHHHHHHHHHHH-HHHHHHHHHHHHHHHHSPPS--GGGG-----PPPPP-------

Sequence (162 aa):
MSPKPKQKQDNRCQHTTADGRRCRMPRRNDDSSLCVDHWQREQQLYAGSVDAETLAAELLGSFKDFKTTTAVNHALGKLFALLAKNLIPVRNAAVLAYIGQLLLHSLSGVKNETMRSRGPDAWLQIIRRALQNESRKPAASQLARTIPQAAIPPEEETSVPS

Foldseek 3Di:
DDDDDDPPLPQFAQDADPVRDGHRAGPPDSPGNHRPVVVVVVCLVVVLCPPPVLLVCQLQFLHPDLLDPLRLVSSLVSLVVCVVVSSHDPVVSVVSVVVSVVSVVCNVVSLVCCCVPPNDVSSVVVVVVSVVSSPPDGDPRPVVPPDDDDPDPPDDDPDDDD

pLDDT: mean 80.0, std 18.92, range [38.19, 98.12]